Protein AF-A0A3D3X4M6-F1 (afdb_monomer_lite)

Structure (mmCIF, N/CA/C/O backbone):
data_AF-A0A3D3X4M6-F1
#
_entry.id   AF-A0A3D3X4M6-F1
#
loop_
_atom_site.group_PDB
_atom_site.id
_atom_site.type_symbol
_atom_site.label_atom_id
_atom_site.label_alt_id
_atom_site.label_comp_id
_atom_site.label_asym_id
_atom_site.label_entity_id
_atom_site.label_seq_id
_atom_site.pdbx_PDB_ins_code
_atom_site.Cartn_x
_atom_site.Cartn_y
_atom_site.Cartn_z
_atom_site.occupancy
_atom_site.B_iso_or_equiv
_atom_site.auth_seq_id
_atom_site.auth_comp_id
_atom_site.auth_asym_id
_atom_site.auth_atom_id
_atom_site.pdbx_PDB_model_num
ATOM 1 N N . THR A 1 1 ? -7.991 4.934 16.214 1.00 86.56 1 THR A N 1
ATOM 2 C CA . THR A 1 1 ? -9.285 5.232 15.545 1.00 86.56 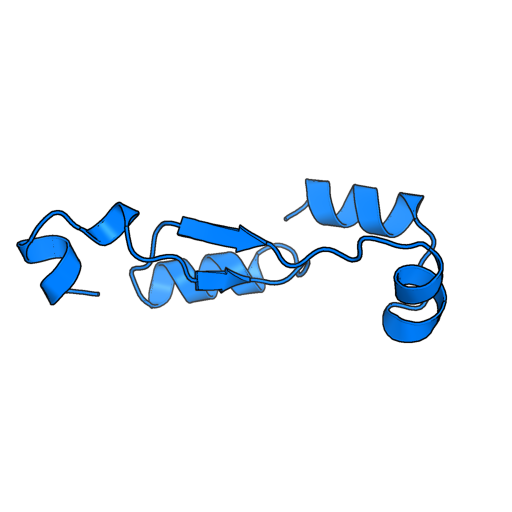1 THR A CA 1
ATOM 3 C C . THR A 1 1 ? -10.514 5.210 16.470 1.00 86.56 1 THR A C 1
ATOM 5 O O . THR A 1 1 ? -11.638 5.150 15.985 1.00 86.56 1 THR A O 1
ATOM 8 N N . SER A 1 2 ? -10.360 5.381 17.790 1.00 91.31 2 SER A N 1
ATOM 9 C CA . SER A 1 2 ? -11.424 5.110 18.780 1.00 91.31 2 SER A CA 1
ATOM 10 C C . SER A 1 2 ? -12.723 5.911 18.610 1.00 91.31 2 SER A C 1
ATOM 12 O O . SER A 1 2 ? -13.802 5.363 18.793 1.00 91.31 2 SER A O 1
ATOM 14 N N . TRP A 1 3 ? -12.651 7.185 18.210 1.00 94.44 3 TRP A N 1
ATOM 15 C CA . TRP A 1 3 ? -13.858 7.987 17.958 1.00 94.44 3 TRP A CA 1
ATOM 16 C C . TRP A 1 3 ? -14.701 7.429 16.803 1.00 94.44 3 TRP A C 1
ATOM 18 O O . TRP A 1 3 ? -15.923 7.358 16.894 1.00 94.44 3 TRP A O 1
ATOM 28 N N . ALA A 1 4 ? -14.051 7.020 15.712 1.00 94.19 4 ALA A N 1
ATOM 29 C CA . ALA A 1 4 ? -14.743 6.512 14.533 1.00 94.19 4 ALA A CA 1
ATOM 30 C C . ALA A 1 4 ? -15.366 5.143 14.802 1.00 94.19 4 ALA A C 1
ATOM 32 O O . ALA A 1 4 ? -16.456 4.858 14.320 1.00 94.19 4 ALA A O 1
ATOM 33 N N . GLU A 1 5 ? -14.696 4.325 15.611 1.00 94.19 5 GLU A N 1
ATOM 34 C CA . GLU A 1 5 ? -15.242 3.068 16.110 1.00 94.19 5 GLU A CA 1
ATOM 35 C C . GLU A 1 5 ? -16.494 3.304 16.968 1.00 94.19 5 GLU A C 1
ATOM 37 O O . GLU A 1 5 ? -17.536 2.717 16.687 1.00 94.19 5 GLU A O 1
ATOM 42 N N . GLU A 1 6 ? -16.445 4.237 17.929 1.00 96.25 6 GLU A N 1
ATOM 43 C CA . GLU A 1 6 ? -17.597 4.595 18.773 1.00 96.25 6 GLU A CA 1
ATOM 44 C C . GLU A 1 6 ? -18.800 5.083 17.948 1.00 96.25 6 GLU A C 1
ATOM 46 O O . GLU A 1 6 ? -19.951 4.802 18.282 1.00 96.25 6 GLU A O 1
ATOM 51 N N . LYS A 1 7 ? -18.550 5.818 16.858 1.00 97.00 7 LYS A N 1
ATOM 52 C CA . LYS A 1 7 ? -19.601 6.338 15.972 1.00 97.00 7 LYS A CA 1
ATOM 53 C C . LYS A 1 7 ? -20.010 5.384 14.847 1.00 97.00 7 LYS A C 1
ATOM 55 O O . LYS A 1 7 ? -20.920 5.721 14.097 1.00 97.00 7 LYS A O 1
ATOM 60 N N . GLY A 1 8 ? -19.385 4.211 14.732 1.00 95.69 8 GLY A N 1
ATOM 61 C CA . GLY A 1 8 ? -19.679 3.245 13.667 1.00 95.69 8 GLY A CA 1
ATOM 62 C C . GLY A 1 8 ? -19.218 3.686 12.271 1.00 95.69 8 GLY A C 1
ATOM 63 O O . GLY A 1 8 ? -19.742 3.204 11.272 1.00 95.69 8 GLY A O 1
ATOM 64 N N . TYR A 1 9 ? -18.240 4.589 12.188 1.00 96.69 9 TYR A N 1
ATOM 65 C CA . TYR A 1 9 ? -17.710 5.167 10.945 1.00 96.69 9 TYR A CA 1
ATOM 66 C C . TYR A 1 9 ? -16.333 4.621 10.559 1.00 96.69 9 TYR A C 1
ATOM 68 O O . TYR A 1 9 ? -15.645 5.196 9.720 1.00 96.69 9 TYR A O 1
ATOM 76 N N . LEU A 1 10 ? -15.898 3.519 11.171 1.00 94.50 10 LEU A N 1
ATOM 77 C CA . LEU A 1 10 ? -14.548 2.998 10.967 1.00 94.50 10 LEU A CA 1
ATOM 78 C C . LEU A 1 10 ? -14.268 2.606 9.505 1.00 94.50 10 LEU A C 1
ATOM 80 O O . LEU A 1 10 ? -13.166 2.826 9.017 1.00 94.50 10 LEU A O 1
ATOM 84 N N . GLU A 1 11 ? -15.286 2.110 8.799 1.00 96.38 11 GLU A N 1
ATOM 85 C CA . GLU A 1 11 ? -15.223 1.754 7.371 1.00 96.38 11 GLU A CA 1
ATOM 86 C C . GLU A 1 11 ? -15.274 2.978 6.433 1.00 96.38 11 GLU A C 1
ATOM 88 O O . GLU A 1 11 ? -15.129 2.840 5.225 1.00 96.38 11 GLU A O 1
ATOM 93 N N . GLN A 1 12 ? -15.514 4.183 6.962 1.00 96.88 12 GLN A N 1
ATOM 94 C CA . GLN A 1 12 ? -15.548 5.431 6.184 1.00 96.88 12 GLN A CA 1
ATOM 95 C C . GLN A 1 12 ? -14.231 6.211 6.273 1.00 96.88 12 GLN A C 1
ATOM 97 O O . GLN A 1 12 ? -14.097 7.273 5.667 1.00 96.88 12 GLN A O 1
ATOM 102 N N . ILE A 1 13 ? -13.271 5.713 7.058 1.00 96.12 13 ILE A N 1
ATOM 103 C CA . ILE A 1 13 ? -11.930 6.281 7.152 1.00 96.12 13 ILE A CA 1
ATOM 104 C C . ILE A 1 13 ? -10.999 5.449 6.283 1.00 96.12 13 ILE A C 1
ATOM 106 O O . ILE A 1 13 ? -10.694 4.297 6.592 1.00 96.12 13 ILE A O 1
ATOM 110 N N . GLU A 1 14 ? -10.521 6.077 5.217 1.00 97.81 14 GLU A N 1
ATOM 111 C CA . GLU A 1 14 ? -9.627 5.469 4.242 1.00 97.81 14 GLU A CA 1
ATOM 112 C C . GLU A 1 14 ? -8.204 5.988 4.442 1.00 97.81 14 GLU A C 1
ATOM 114 O O . GLU A 1 14 ? -7.976 7.188 4.621 1.00 97.81 14 GLU A O 1
ATOM 119 N N . VAL A 1 15 ? -7.231 5.081 4.393 1.00 98.00 15 VAL A N 1
ATOM 120 C CA . VAL A 1 15 ? -5.808 5.414 4.499 1.00 98.00 15 VAL A CA 1
ATOM 121 C C . VAL A 1 15 ? -5.111 5.050 3.197 1.00 98.00 15 VAL A C 1
ATOM 123 O O . VAL A 1 15 ? -5.314 3.968 2.653 1.00 98.00 15 VAL A O 1
ATOM 126 N N . LEU A 1 16 ? -4.279 5.951 2.680 1.00 98.50 16 LEU A N 1
ATOM 127 C CA . LEU A 1 16 ? -3.465 5.659 1.506 1.00 98.50 16 LEU A CA 1
ATOM 128 C C . LEU A 1 16 ? -2.326 4.702 1.887 1.00 98.50 16 LEU A C 1
ATOM 130 O O . LEU A 1 16 ? -1.534 5.021 2.772 1.00 98.50 16 LEU A O 1
ATOM 134 N N . GLY A 1 17 ? -2.238 3.566 1.198 1.00 98.19 17 GLY A N 1
ATOM 135 C CA . GLY A 1 17 ? -1.159 2.586 1.339 1.00 98.19 17 GLY A CA 1
ATOM 136 C C . GLY A 1 17 ? -0.348 2.428 0.055 1.00 98.19 17 GLY A C 1
ATOM 137 O O . GLY A 1 17 ? -0.709 2.961 -0.999 1.00 98.19 17 GLY A O 1
ATOM 138 N N . PHE A 1 18 ? 0.746 1.676 0.128 1.00 98.19 18 PHE A N 1
ATOM 139 C CA . PHE A 1 18 ? 1.657 1.437 -0.991 1.00 98.19 18 PHE A CA 1
ATOM 140 C C . PHE A 1 18 ? 1.746 -0.050 -1.344 1.00 98.19 18 PHE A C 1
ATOM 142 O O . PHE A 1 18 ? 1.327 -0.920 -0.591 1.00 98.19 18 PHE A O 1
ATOM 149 N N . VAL A 1 19 ? 2.306 -0.346 -2.519 1.00 98.06 19 VAL A N 1
ATOM 150 C CA . VAL A 1 19 ? 2.630 -1.721 -2.926 1.00 98.06 19 VAL A CA 1
ATOM 151 C C . VAL A 1 19 ? 3.917 -2.152 -2.217 1.00 98.06 19 VAL A C 1
ATOM 153 O O . VAL A 1 19 ? 5.015 -1.992 -2.755 1.00 98.06 19 VAL A O 1
ATOM 156 N N . ASP A 1 20 ? 3.779 -2.628 -0.981 1.00 97.44 20 ASP A N 1
ATOM 157 C CA . ASP A 1 20 ? 4.886 -2.945 -0.069 1.00 97.44 20 ASP A CA 1
ATOM 158 C C . ASP A 1 20 ? 4.665 -4.242 0.737 1.00 97.44 20 ASP A C 1
ATOM 160 O O . ASP A 1 20 ? 5.165 -4.407 1.852 1.00 97.44 20 ASP A O 1
ATOM 164 N N . HIS A 1 21 ? 3.961 -5.201 0.126 1.00 96.25 21 HIS A N 1
ATOM 165 C CA . HIS A 1 21 ? 3.534 -6.453 0.754 1.00 96.25 21 HIS A CA 1
ATOM 166 C C . HIS A 1 21 ? 2.644 -6.194 1.971 1.00 96.25 21 HIS A C 1
ATOM 168 O O . HIS A 1 21 ? 1.524 -5.733 1.784 1.00 96.25 21 HIS A O 1
ATOM 174 N N . THR A 1 22 ? 3.113 -6.495 3.183 1.00 97.88 22 THR A N 1
ATOM 175 C CA . THR A 1 22 ? 2.303 -6.355 4.396 1.00 97.88 22 THR A CA 1
ATOM 176 C C . THR A 1 22 ? 2.543 -5.041 5.135 1.00 97.88 22 THR A C 1
ATOM 178 O O . THR A 1 22 ? 1.770 -4.702 6.018 1.00 97.88 22 THR A O 1
ATOM 181 N N . LEU A 1 23 ? 3.570 -4.258 4.783 1.00 98.19 23 LEU A N 1
ATOM 182 C CA . LEU A 1 23 ? 4.006 -3.129 5.615 1.00 98.19 23 LEU A CA 1
ATOM 183 C C . LEU A 1 23 ? 2.924 -2.055 5.780 1.00 98.19 23 LEU A C 1
ATOM 185 O O . LEU A 1 23 ? 2.636 -1.645 6.906 1.00 98.19 23 LEU A O 1
ATOM 189 N N . SER A 1 24 ? 2.301 -1.617 4.681 1.00 98.06 24 SER A N 1
ATOM 190 C CA . SER A 1 24 ? 1.215 -0.636 4.741 1.00 98.06 24 SER A CA 1
ATOM 191 C C . SER A 1 24 ? -0.009 -1.186 5.478 1.00 98.06 24 SER A C 1
ATOM 193 O O . SER A 1 24 ? -0.591 -0.472 6.293 1.00 98.06 24 SER A O 1
ATOM 195 N N . VAL A 1 25 ? -0.400 -2.444 5.234 1.00 97.75 25 VAL A N 1
ATOM 196 C CA . VAL A 1 25 ? -1.589 -3.027 5.882 1.00 97.75 25 VAL A CA 1
ATOM 197 C C . VAL A 1 25 ? -1.365 -3.266 7.374 1.00 97.75 25 VAL A C 1
ATOM 199 O O . VAL A 1 25 ? -2.238 -2.920 8.164 1.00 97.75 25 VAL A O 1
ATOM 202 N N . ASP A 1 26 ? -0.191 -3.755 7.774 1.00 98.31 26 ASP A N 1
ATOM 203 C CA . ASP A 1 26 ? 0.171 -3.979 9.175 1.00 98.31 26 ASP A CA 1
ATOM 204 C C . ASP A 1 26 ? 0.127 -2.651 9.942 1.00 98.31 26 ASP A C 1
ATOM 206 O O . ASP A 1 26 ? -0.521 -2.551 10.983 1.00 98.31 26 ASP A O 1
ATOM 210 N N . TRP A 1 27 ? 0.705 -1.589 9.370 1.00 98.19 27 TRP A N 1
ATOM 211 C CA . TRP A 1 27 ? 0.660 -0.255 9.970 1.00 98.19 27 TRP A CA 1
ATOM 212 C C . TRP A 1 27 ? -0.770 0.292 10.095 1.00 98.19 27 TRP A C 1
ATOM 214 O O . TRP A 1 27 ? -1.141 0.851 11.130 1.00 98.19 27 TRP A O 1
ATOM 224 N N . ILE A 1 28 ? -1.597 0.129 9.055 1.00 97.38 28 ILE A N 1
ATOM 225 C CA . ILE A 1 28 ? -2.999 0.574 9.078 1.00 97.38 28 ILE A CA 1
ATOM 226 C C . ILE A 1 28 ? -3.780 -0.181 10.159 1.00 97.38 28 ILE A C 1
ATOM 228 O O . ILE A 1 28 ? -4.544 0.447 10.897 1.00 97.38 28 ILE A O 1
ATOM 232 N N . LEU A 1 29 ? -3.570 -1.493 10.289 1.00 97.19 29 LEU A N 1
ATOM 233 C CA . LEU A 1 29 ? -4.201 -2.319 11.319 1.00 97.19 29 LEU A CA 1
ATOM 234 C C . LEU A 1 29 ? -3.763 -1.902 12.727 1.00 97.19 29 LEU A C 1
ATOM 236 O O . LEU A 1 29 ? -4.616 -1.744 13.601 1.00 97.19 29 LEU A O 1
ATOM 240 N N . GLU A 1 30 ? -2.470 -1.652 12.943 1.00 97.50 30 GLU A N 1
ATOM 241 C CA . GLU A 1 30 ? -1.937 -1.153 14.219 1.00 97.50 30 GLU A CA 1
ATOM 242 C C . GLU A 1 30 ? -2.515 0.221 14.595 1.00 97.50 30 GLU A C 1
ATOM 244 O O . GLU A 1 30 ? -2.826 0.475 15.761 1.00 97.50 30 GLU A O 1
ATOM 249 N N . ALA A 1 31 ? -2.739 1.099 13.612 1.00 95.56 31 ALA A N 1
ATOM 250 C CA . ALA A 1 31 ? -3.413 2.384 13.811 1.00 95.56 31 ALA A CA 1
ATOM 251 C C . ALA A 1 31 ? -4.934 2.248 14.070 1.00 95.56 31 ALA A C 1
ATOM 253 O O . ALA A 1 31 ? -5.603 3.224 14.449 1.00 95.56 31 ALA A O 1
ATOM 254 N N . GLY A 1 32 ? -5.482 1.043 13.879 1.00 96.19 32 GLY A N 1
ATOM 255 C CA . GLY A 1 32 ? -6.895 0.700 14.00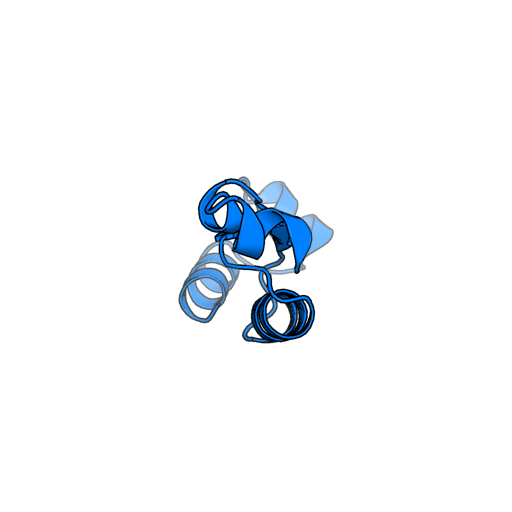6 1.00 96.19 32 GLY A CA 1
ATOM 256 C C . GLY A 1 32 ? -7.738 1.074 12.785 1.00 96.19 32 GLY A C 1
ATOM 257 O O . GLY A 1 32 ? -8.953 1.215 12.916 1.00 96.19 32 GLY A O 1
ATOM 258 N N . GLY A 1 33 ? -7.118 1.313 11.629 1.00 96.38 33 GLY A N 1
ATOM 259 C CA . GLY A 1 33 ? -7.803 1.528 10.356 1.00 96.38 33 GLY A CA 1
ATOM 260 C C . GLY A 1 33 ? -8.316 0.223 9.743 1.00 96.38 33 GLY A C 1
ATOM 261 O O . GLY A 1 33 ? -7.943 -0.870 10.165 1.00 96.38 33 GLY A O 1
ATOM 262 N N . ARG A 1 34 ? -9.202 0.345 8.747 1.00 96.50 34 ARG A N 1
ATOM 263 C CA . ARG A 1 34 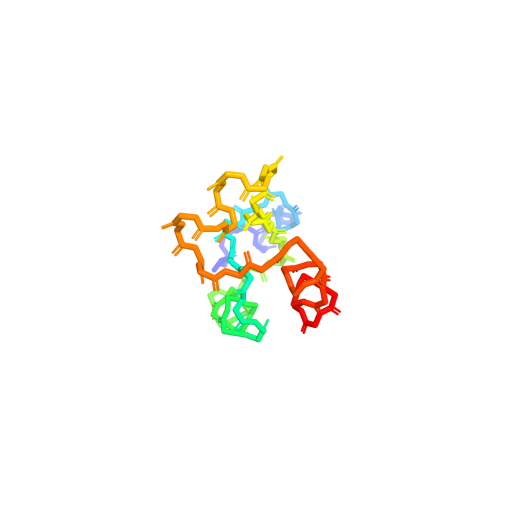? -9.836 -0.811 8.084 1.00 96.50 34 ARG A CA 1
ATOM 264 C C . ARG A 1 34 ? -9.868 -0.746 6.565 1.00 96.50 34 ARG A C 1
ATOM 266 O O . ARG A 1 34 ? -9.868 -1.793 5.925 1.00 96.50 34 ARG A O 1
ATOM 273 N N . VAL A 1 35 ? -9.852 0.455 5.991 1.00 97.88 35 VAL A N 1
ATOM 274 C CA . VAL A 1 35 ? -9.897 0.643 4.540 1.00 97.88 35 VAL A CA 1
ATOM 275 C C . VAL A 1 35 ? -8.579 1.229 4.055 1.00 97.88 35 VAL A C 1
ATOM 277 O O . VAL A 1 35 ? -8.128 2.268 4.541 1.00 97.88 35 VAL A O 1
ATOM 280 N N . MET A 1 36 ? -7.964 0.550 3.085 1.00 98.00 36 MET A N 1
ATOM 281 C CA . MET A 1 36 ? -6.732 0.985 2.437 1.00 98.00 36 MET A CA 1
ATOM 282 C C . MET A 1 36 ? -6.990 1.341 0.973 1.00 98.00 36 MET A C 1
ATOM 284 O O . MET A 1 36 ? -7.398 0.495 0.178 1.00 98.00 36 MET A O 1
ATOM 288 N N . ASN A 1 37 ? -6.640 2.569 0.600 1.00 98.50 37 ASN A N 1
ATOM 289 C CA . ASN A 1 37 ? -6.549 2.998 -0.787 1.00 98.50 37 ASN A CA 1
ATOM 290 C C . ASN A 1 37 ? -5.140 2.716 -1.297 1.00 98.50 37 ASN A C 1
ATOM 292 O O . ASN A 1 37 ? -4.194 3.437 -0.980 1.00 98.50 37 ASN A O 1
ATOM 296 N N . LEU A 1 38 ? -4.991 1.648 -2.075 1.00 98.25 38 LEU A N 1
ATOM 297 C CA . LEU A 1 38 ? -3.688 1.220 -2.567 1.00 98.25 38 LEU A CA 1
ATOM 298 C C . LEU A 1 38 ? -3.187 2.129 -3.701 1.00 98.25 38 LEU A C 1
ATOM 300 O O . LEU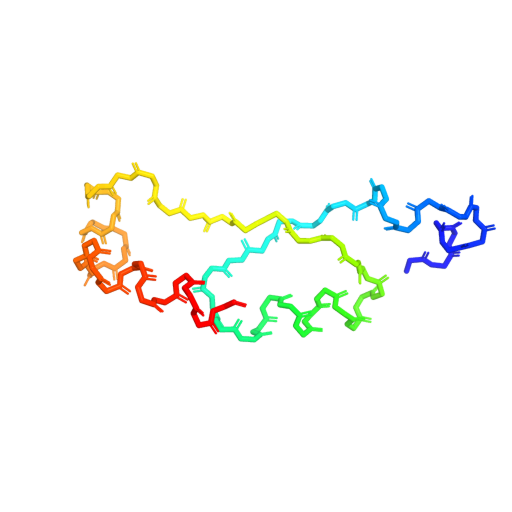 A 1 38 ? -3.775 2.180 -4.785 1.00 98.25 38 LEU A O 1
ATOM 304 N N . LEU A 1 39 ? -2.058 2.807 -3.484 1.00 98.31 39 LEU A N 1
ATOM 305 C CA . LEU A 1 39 ? -1.400 3.614 -4.506 1.00 98.31 39 LEU A CA 1
ATOM 306 C C . LEU A 1 39 ? -0.580 2.731 -5.455 1.00 98.31 39 LEU A C 1
ATOM 308 O O . LEU A 1 39 ? 0.532 2.303 -5.141 1.00 98.31 39 LEU A O 1
ATOM 312 N N . THR A 1 40 ? -1.105 2.524 -6.660 1.00 98.31 40 THR A N 1
ATOM 313 C CA . THR A 1 40 ? -0.428 1.793 -7.740 1.00 98.31 40 THR A CA 1
ATOM 314 C C . THR A 1 40 ? 0.102 2.745 -8.816 1.00 98.31 40 THR A C 1
ATOM 316 O O . THR A 1 40 ? -0.340 3.891 -8.947 1.00 98.31 40 THR A O 1
ATOM 319 N N . LYS A 1 41 ? 1.092 2.305 -9.598 1.00 98.06 41 LYS A N 1
ATOM 320 C CA . LYS A 1 41 ? 1.566 3.057 -10.765 1.00 98.06 41 LYS A CA 1
ATOM 321 C C . LYS A 1 41 ? 0.670 2.743 -11.958 1.00 98.06 41 LYS A C 1
ATOM 323 O O . LYS A 1 41 ? 0.682 1.638 -12.483 1.00 98.06 41 LYS A O 1
ATOM 328 N N . GLY A 1 42 ? -0.059 3.756 -12.420 1.00 96.81 42 GLY A N 1
ATOM 329 C CA . GLY A 1 42 ? -0.966 3.648 -13.567 1.00 96.81 42 GLY A CA 1
ATOM 330 C C . GLY A 1 42 ? -0.303 3.751 -14.946 1.00 96.81 42 GLY A C 1
ATOM 331 O O . GLY A 1 42 ? -1.013 3.832 -15.943 1.00 96.81 42 GLY A O 1
ATOM 332 N N . SER A 1 43 ? 1.031 3.804 -15.043 1.00 97.75 43 SER A N 1
ATOM 333 C CA . SER A 1 43 ? 1.721 3.828 -16.338 1.00 97.75 43 SER A CA 1
ATOM 334 C C . SER A 1 43 ? 3.078 3.134 -16.303 1.00 97.75 43 SER A C 1
ATOM 336 O O . SER A 1 43 ? 3.803 3.200 -15.308 1.00 97.75 43 SER A O 1
ATOM 338 N N . GLU A 1 44 ? 3.451 2.533 -17.434 1.00 97.56 44 GLU A N 1
ATOM 339 C CA . GLU A 1 44 ? 4.758 1.895 -17.626 1.00 97.56 44 GLU A CA 1
ATOM 340 C C . GLU A 1 44 ? 5.905 2.878 -17.369 1.00 97.56 44 GLU A C 1
ATOM 342 O O . GLU A 1 44 ? 6.847 2.555 -16.652 1.00 97.56 44 GLU A O 1
ATOM 347 N N . ASN A 1 45 ? 5.766 4.126 -17.833 1.00 98.06 45 ASN A N 1
ATOM 348 C CA . ASN A 1 45 ? 6.746 5.181 -17.584 1.00 98.06 45 ASN A CA 1
ATOM 349 C C . ASN A 1 45 ? 7.042 5.369 -16.085 1.00 98.06 45 ASN A C 1
ATOM 351 O O . ASN A 1 45 ? 8.198 5.555 -15.702 1.00 98.06 45 ASN A O 1
ATOM 355 N N . HIS A 1 46 ? 6.024 5.309 -15.222 1.00 98.25 46 HIS A N 1
ATOM 356 C CA . HIS A 1 46 ? 6.228 5.398 -13.777 1.00 98.25 46 HIS A CA 1
ATOM 357 C C . HIS A 1 46 ? 6.851 4.123 -13.195 1.00 98.25 46 HIS A C 1
ATOM 359 O O . HIS A 1 46 ? 7.737 4.230 -12.344 1.00 98.25 46 HIS A O 1
ATOM 365 N N . CYS A 1 47 ? 6.444 2.937 -13.659 1.00 98.00 47 CYS A N 1
ATOM 366 C CA . CYS A 1 47 ? 7.058 1.670 -13.249 1.00 98.00 47 CYS A CA 1
ATOM 367 C C . CYS A 1 47 ? 8.563 1.658 -13.557 1.00 98.00 47 CYS A C 1
ATOM 369 O O . CYS A 1 47 ? 9.383 1.431 -12.665 1.00 98.00 47 CYS A O 1
ATOM 371 N N . THR A 1 48 ? 8.945 2.002 -14.786 1.00 97.62 48 THR A N 1
ATOM 372 C CA . THR A 1 48 ? 10.342 1.983 -15.229 1.00 97.62 48 THR A CA 1
ATOM 373 C C . THR A 1 48 ? 11.180 3.056 -14.545 1.00 97.62 48 THR A C 1
ATOM 375 O O . THR A 1 48 ? 12.300 2.780 -14.118 1.00 97.62 48 THR A O 1
ATOM 378 N N . ASN A 1 49 ? 10.671 4.284 -14.422 1.00 98.19 49 ASN A N 1
ATOM 379 C CA . ASN A 1 49 ? 11.497 5.398 -13.951 1.00 98.19 49 ASN A CA 1
ATOM 380 C C . ASN A 1 49 ? 11.535 5.553 -12.431 1.00 98.19 49 ASN A C 1
ATOM 382 O O . ASN A 1 49 ? 12.557 5.996 -11.912 1.00 98.19 49 ASN A O 1
ATOM 386 N N . GLN A 1 50 ? 10.466 5.184 -11.717 1.00 97.75 50 GLN A N 1
ATOM 387 C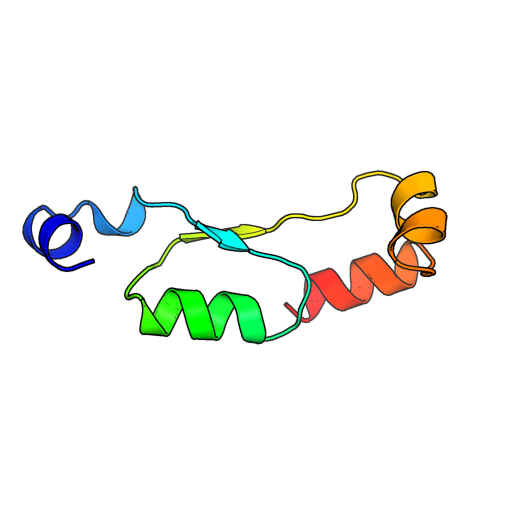 CA . GLN A 1 50 ? 10.409 5.320 -10.256 1.00 97.75 50 GLN A CA 1
ATOM 388 C C . GLN A 1 50 ? 10.664 3.999 -9.539 1.00 97.75 50 GLN A C 1
ATOM 390 O O . GLN A 1 50 ? 11.409 3.978 -8.565 1.00 97.75 50 GLN A O 1
ATOM 395 N N . LEU A 1 51 ? 10.063 2.902 -10.012 1.00 97.50 51 LEU A N 1
ATOM 396 C CA . LEU A 1 51 ? 10.187 1.599 -9.350 1.00 97.50 51 LEU A CA 1
ATOM 397 C C . LEU A 1 51 ? 11.348 0.760 -9.887 1.00 97.50 51 LEU A C 1
ATOM 399 O O . LEU A 1 51 ? 11.741 -0.197 -9.229 1.00 97.50 51 LEU A O 1
ATOM 403 N N . ARG A 1 52 ? 11.879 1.108 -11.071 1.00 98.12 52 ARG A N 1
ATOM 404 C CA . ARG A 1 52 ? 12.859 0.299 -11.817 1.00 98.12 52 ARG A CA 1
ATOM 405 C C . ARG A 1 52 ? 12.346 -1.122 -12.090 1.00 98.12 52 ARG A C 1
ATOM 407 O O . ARG A 1 52 ? 13.112 -2.077 -12.046 1.00 98.12 52 ARG A O 1
ATOM 414 N N . LYS A 1 53 ? 11.044 -1.237 -12.371 1.00 97.56 53 LYS A N 1
ATOM 415 C CA . LYS A 1 53 ? 10.327 -2.498 -12.612 1.00 97.56 53 LYS A CA 1
ATOM 416 C C . LYS A 1 53 ? 9.594 -2.472 -13.947 1.00 97.56 53 LYS A C 1
ATOM 418 O O . LYS A 1 53 ? 9.200 -1.408 -14.433 1.00 97.56 53 LYS A O 1
ATOM 423 N N . THR A 1 54 ? 9.377 -3.654 -14.506 1.00 98.12 54 THR A N 1
ATOM 424 C CA . THR A 1 54 ? 8.424 -3.879 -15.599 1.00 98.12 54 THR A CA 1
ATOM 425 C C . THR A 1 54 ? 6.980 -3.781 -15.093 1.00 98.12 54 THR A C 1
ATOM 427 O O . THR A 1 54 ? 6.713 -3.879 -13.891 1.00 98.12 54 THR A O 1
ATOM 430 N N . LEU A 1 55 ? 6.025 -3.614 -16.013 1.00 97.12 55 LEU A N 1
ATOM 431 C CA . LEU A 1 55 ? 4.600 -3.633 -15.673 1.00 97.12 55 LEU A CA 1
ATOM 432 C C . LEU A 1 55 ? 4.187 -4.969 -15.031 1.00 97.12 55 LEU A C 1
ATOM 434 O O . LEU A 1 55 ? 3.500 -4.968 -14.012 1.00 97.12 55 LEU A O 1
ATOM 438 N N . ASP A 1 56 ? 4.651 -6.096 -15.574 1.00 98.00 56 ASP A N 1
ATOM 439 C CA . ASP A 1 56 ? 4.321 -7.432 -15.062 1.00 98.00 56 ASP A CA 1
ATOM 440 C C . ASP A 1 56 ? 4.843 -7.668 -13.643 1.00 98.00 56 ASP A C 1
ATOM 442 O O . ASP A 1 56 ? 4.160 -8.278 -12.817 1.00 98.00 56 ASP A O 1
ATOM 446 N N . GLU A 1 57 ? 6.047 -7.182 -13.332 1.00 98.19 57 GLU A N 1
ATOM 447 C CA .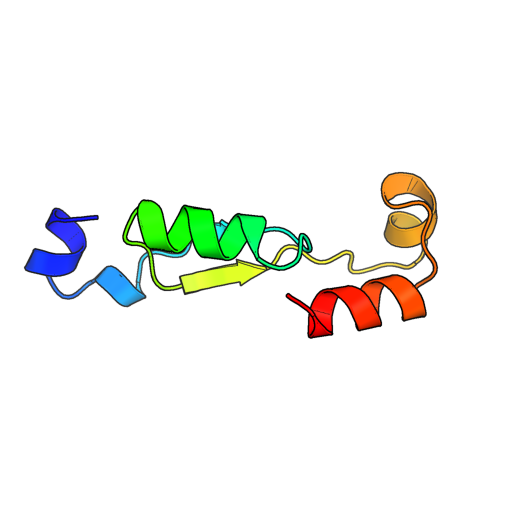 GLU A 1 57 ? 6.571 -7.208 -11.966 1.00 98.19 57 GLU A CA 1
ATOM 448 C C . GLU A 1 57 ? 5.692 -6.392 -11.026 1.00 98.19 57 GLU A C 1
ATOM 450 O O . GLU A 1 57 ? 5.287 -6.913 -9.987 1.00 98.19 57 GLU A O 1
ATOM 455 N N . HIS A 1 58 ? 5.322 -5.168 -11.416 1.00 98.19 58 HIS A N 1
ATOM 456 C CA . HIS A 1 58 ? 4.449 -4.328 -10.601 1.00 98.19 58 HIS A CA 1
ATOM 457 C C . HIS A 1 58 ? 3.080 -4.983 -10.359 1.00 98.19 58 HIS A C 1
ATOM 459 O O . HIS A 1 58 ? 2.607 -5.014 -9.226 1.00 98.19 58 HIS A O 1
ATOM 465 N N . LEU A 1 59 ? 2.474 -5.594 -11.383 1.00 98.00 59 LEU A N 1
ATOM 466 C CA . LEU A 1 59 ? 1.205 -6.321 -11.256 1.00 98.00 59 LEU A CA 1
ATOM 467 C C . LEU A 1 59 ? 1.311 -7.543 -10.335 1.00 98.00 59 LEU A C 1
ATOM 469 O O . LEU A 1 59 ? 0.367 -7.851 -9.607 1.00 98.00 59 LEU A O 1
ATOM 473 N N . ARG A 1 60 ? 2.437 -8.267 -10.361 1.00 98.38 60 ARG A N 1
ATOM 474 C CA . ARG A 1 60 ? 2.673 -9.383 -9.431 1.00 98.38 60 ARG A CA 1
ATOM 475 C C . ARG A 1 60 ? 2.806 -8.904 -7.993 1.00 98.38 60 ARG A C 1
ATOM 477 O O . ARG A 1 60 ? 2.355 -9.608 -7.099 1.00 98.38 60 ARG A O 1
ATOM 484 N N . GLU A 1 61 ? 3.416 -7.748 -7.771 1.00 97.94 61 GLU A N 1
ATOM 485 C CA . GLU A 1 61 ? 3.545 -7.172 -6.434 1.00 97.94 61 GLU A CA 1
ATOM 486 C C . GLU A 1 61 ? 2.222 -6.628 -5.912 1.00 97.94 61 GLU A C 1
ATOM 488 O O . GLU A 1 61 ? 1.891 -6.924 -4.773 1.00 97.94 61 GLU A O 1
ATOM 493 N N . ILE A 1 62 ? 1.420 -5.966 -6.755 1.00 98.00 62 ILE A N 1
ATOM 494 C CA . ILE A 1 62 ? 0.053 -5.552 -6.399 1.00 98.00 62 ILE A CA 1
ATOM 495 C C . ILE A 1 62 ? -0.769 -6.751 -5.919 1.00 98.00 62 ILE A C 1
ATOM 497 O O . ILE A 1 62 ? -1.490 -6.626 -4.948 1.00 98.00 62 ILE A O 1
ATOM 501 N N . ARG A 1 63 ? -0.656 -7.920 -6.566 1.00 97.69 63 ARG A N 1
ATOM 502 C CA . ARG A 1 63 ? -1.373 -9.140 -6.137 1.00 97.69 63 ARG A CA 1
ATOM 503 C C . ARG A 1 63 ? -0.853 -9.753 -4.832 1.00 97.69 63 ARG A C 1
ATOM 505 O O . ARG A 1 63 ? -1.519 -10.623 -4.282 1.00 97.69 63 ARG A O 1
ATOM 512 N N . LYS A 1 64 ? 0.372 -9.415 -4.424 1.00 97.00 64 LYS A N 1
ATOM 513 C CA . LYS A 1 64 ? 0.999 -9.905 -3.186 1.00 97.00 64 LYS A CA 1
ATOM 514 C C . LYS A 1 64 ? 0.767 -8.966 -2.000 1.00 97.00 64 LYS A C 1
ATOM 516 O O . LYS A 1 64 ? 1.085 -9.369 -0.885 1.00 97.00 64 LYS A O 1
ATOM 521 N N . THR A 1 65 ? 0.333 -7.738 -2.265 1.00 95.06 65 THR A N 1
ATOM 522 C CA . THR A 1 65 ? -0.157 -6.774 -1.278 1.00 95.06 65 THR A CA 1
ATOM 523 C C . THR A 1 65 ? -1.650 -6.990 -1.093 1.00 95.06 65 THR A C 1
ATOM 525 O O . THR A 1 65 ? -2.089 -6.974 0.072 1.00 95.06 65 THR A O 1
#

pLDDT: mean 97.08, std 1.86, range [86.56, 98.5]

Sequence (65 aa):
TSWAEEKGYLEQIEVLGFVDHTLSVDWILEAGGRVMNLLTKGSENHCTNQLRKTLDEHLREIRKT

Foldseek 3Di:
DVVCVVVVNLQVDEDEDELPQCPRVVVCVVVVHDHYDYDADPDQVCCCPPVVDGPVVSVVSVVND

Radius of gyration: 14.52 Å; chains: 1; bounding box: 32×18×36 Å

Secondary structure (DSSP, 8-state):
-HHHHHTT-GGG-EEEEESSTTHHHHHHHHTT--EEEEE---SHHHIIIII---HHHHHHHHTT-